Protein AF-A0A951MXH6-F1 (afdb_monomer)

Solvent-accessible surface area (backbone atoms only — not comparable to full-atom values): 6630 Å² total; per-residue (Å²): 126,77,66,62,57,60,51,52,54,52,48,51,54,50,49,58,56,55,66,72,71,75,78,80,86,88,72,62,68,63,58,54,52,53,51,49,53,52,48,51,57,48,51,50,53,60,48,46,68,78,47,42,86,83,43,53,86,55,42,62,62,50,51,53,51,52,51,52,51,49,51,53,51,43,49,47,60,74,65,36,42,76,81,44,66,70,62,62,45,50,55,51,52,51,51,54,53,47,52,55,49,51,51,52,51,52,54,48,49,51,64,73,77,97

Radius of gyration: 27.05 Å; Cα contacts (8 Å, |Δi|>4): 23; chains: 1; bounding box: 60×29×90 Å

Foldseek 3Di:
DVPVVVVVVVVVVVVVVVVVPPPDPPDCPVLVVLVVVLVVLVVVLVVCVVVVVVCDPVNVVVVVVSVVVSVVSCVCRVVCCVPDDVVVVVVVVVVVVVVVVVVVVVVVCVVVVD

Structure (mmCIF, N/CA/C/O backbone):
data_AF-A0A951MXH6-F1
#
_entry.id   AF-A0A951MXH6-F1
#
loop_
_atom_site.group_PDB
_atom_site.id
_atom_site.type_symbol
_atom_site.label_atom_id
_atom_site.label_alt_id
_atom_site.label_comp_id
_atom_site.label_asym_id
_atom_site.label_entity_id
_atom_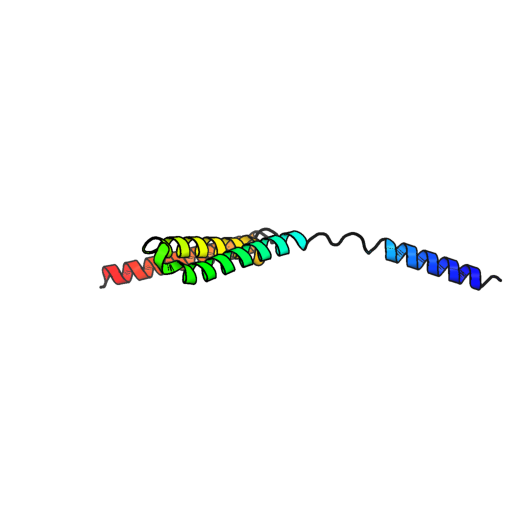site.label_seq_id
_atom_site.pdbx_PDB_ins_code
_atom_site.Cartn_x
_atom_site.Cartn_y
_atom_site.Cartn_z
_atom_site.occupancy
_atom_site.B_iso_or_equiv
_atom_site.auth_seq_id
_atom_site.auth_comp_id
_atom_site.auth_asym_id
_atom_site.auth_atom_id
_atom_site.pdbx_PDB_model_num
ATOM 1 N N . MET A 1 1 ? 35.295 16.564 -57.810 1.00 57.16 1 MET A N 1
ATOM 2 C CA . MET A 1 1 ? 34.236 15.556 -58.031 1.00 57.16 1 MET A CA 1
ATOM 3 C C . MET A 1 1 ? 34.403 14.269 -57.203 1.00 57.16 1 MET A C 1
ATOM 5 O O . MET A 1 1 ? 33.408 13.594 -57.004 1.00 57.16 1 MET A O 1
ATOM 9 N N . SER A 1 2 ? 35.585 13.936 -56.650 1.00 58.69 2 SER A N 1
ATOM 10 C CA . SER A 1 2 ? 35.762 12.734 -55.795 1.00 58.69 2 SER A CA 1
ATOM 11 C C . SER A 1 2 ? 35.597 12.953 -54.279 1.00 58.69 2 SER A C 1
ATOM 13 O O . SER A 1 2 ? 35.529 11.981 -53.543 1.00 58.69 2 SER A O 1
ATOM 15 N N . ALA A 1 3 ? 35.539 14.200 -53.792 1.00 56.41 3 ALA A N 1
ATOM 16 C CA . ALA A 1 3 ? 35.411 14.501 -52.357 1.00 56.41 3 ALA A CA 1
ATOM 17 C C . ALA A 1 3 ? 33.947 14.614 -51.880 1.00 56.41 3 ALA A C 1
ATOM 19 O O . ALA A 1 3 ? 33.643 14.233 -50.754 1.00 56.41 3 ALA A O 1
ATOM 20 N N . GLU A 1 4 ? 33.036 15.084 -52.741 1.00 56.66 4 GLU A N 1
ATOM 21 C CA . GLU A 1 4 ? 31.599 15.201 -52.433 1.00 56.66 4 GLU A CA 1
ATOM 22 C C . GLU A 1 4 ? 30.897 13.833 -52.382 1.00 56.66 4 GLU A C 1
ATOM 24 O O . GLU A 1 4 ? 30.067 13.610 -51.507 1.00 56.66 4 GLU A O 1
ATOM 29 N N . SER A 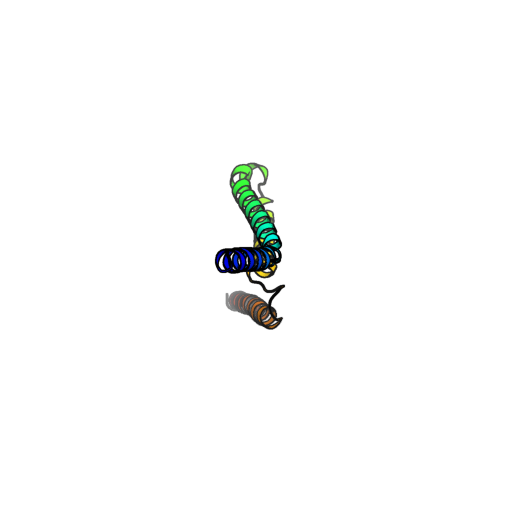1 5 ? 31.297 12.881 -53.236 1.00 55.88 5 SER A N 1
ATOM 30 C CA . SER A 1 5 ? 30.749 11.510 -53.256 1.00 55.88 5 SER A CA 1
ATOM 31 C C . SER A 1 5 ? 31.029 10.745 -51.948 1.00 55.88 5 SER A C 1
ATOM 33 O O . SER A 1 5 ? 30.153 10.086 -51.398 1.00 55.88 5 SER A O 1
ATOM 35 N N . THR A 1 6 ? 32.220 10.927 -51.366 1.00 61.38 6 THR A N 1
ATOM 36 C CA . THR A 1 6 ? 32.612 10.319 -50.079 1.00 61.38 6 THR A CA 1
ATOM 37 C C . THR A 1 6 ? 31.954 10.993 -48.869 1.00 61.38 6 THR A C 1
ATOM 39 O O . THR A 1 6 ? 31.901 10.406 -47.790 1.00 61.38 6 THR A O 1
ATOM 42 N N . ALA A 1 7 ? 31.489 12.239 -49.008 1.00 58.69 7 ALA A N 1
ATOM 43 C CA . ALA A 1 7 ? 30.764 12.950 -47.955 1.00 58.69 7 ALA A CA 1
ATOM 44 C C . ALA A 1 7 ? 29.274 12.569 -47.936 1.00 58.69 7 ALA A C 1
ATOM 46 O O . ALA A 1 7 ? 28.727 12.379 -46.852 1.00 58.69 7 ALA A O 1
ATOM 47 N N . ALA A 1 8 ? 28.664 12.393 -49.114 1.00 59.66 8 ALA A N 1
ATOM 48 C CA . ALA A 1 8 ? 27.293 11.904 -49.262 1.00 59.66 8 ALA A CA 1
ATOM 49 C C . ALA A 1 8 ? 27.155 10.446 -48.788 1.00 59.66 8 ALA A C 1
ATOM 51 O O . ALA A 1 8 ? 26.308 10.168 -47.948 1.00 59.66 8 ALA A O 1
ATOM 52 N N . ALA A 1 9 ? 28.076 9.556 -49.184 1.00 60.28 9 ALA A N 1
ATOM 53 C CA . ALA A 1 9 ? 28.082 8.164 -48.719 1.00 60.28 9 ALA A CA 1
ATOM 54 C C . ALA A 1 9 ? 28.231 8.041 -47.187 1.00 60.28 9 ALA A C 1
ATOM 56 O O . ALA A 1 9 ? 27.582 7.207 -46.568 1.00 60.28 9 ALA A O 1
ATOM 57 N N . ARG A 1 10 ? 29.022 8.919 -46.548 1.00 59.28 10 ARG A N 1
ATOM 58 C CA . ARG A 1 10 ? 29.141 8.973 -45.077 1.00 59.28 10 ARG A CA 1
ATOM 59 C C . ARG A 1 10 ? 27.911 9.550 -44.375 1.00 59.28 10 ARG A C 1
ATOM 61 O O . ARG A 1 10 ? 27.698 9.236 -43.209 1.00 59.28 10 ARG A O 1
ATOM 68 N N . HIS A 1 11 ? 27.146 10.421 -45.033 1.00 56.69 11 HIS A N 1
ATOM 69 C CA . HIS A 1 11 ? 25.868 10.906 -44.502 1.00 56.69 11 HIS A CA 1
ATOM 70 C C . HIS A 1 11 ? 24.791 9.826 -44.601 1.00 56.69 11 HIS A C 1
ATOM 72 O O . HIS A 1 11 ? 24.065 9.636 -43.631 1.00 56.69 11 HIS A O 1
ATOM 78 N N . ASP A 1 12 ? 24.755 9.068 -45.697 1.00 59.72 12 ASP A N 1
ATOM 79 C CA . ASP A 1 12 ? 2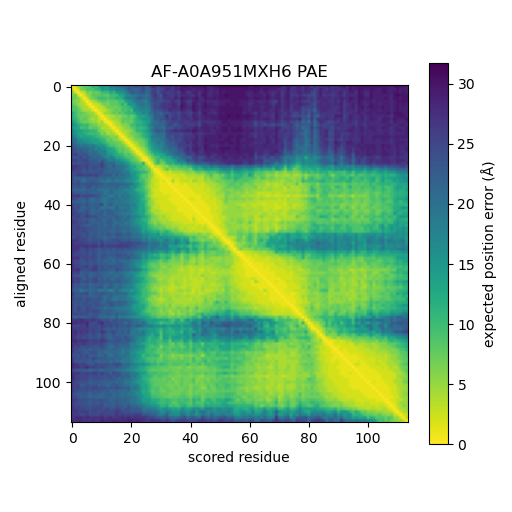3.835 7.939 -45.864 1.00 59.72 12 ASP A CA 1
ATOM 80 C C . ASP A 1 12 ? 24.155 6.794 -44.883 1.00 59.72 12 ASP A C 1
ATOM 82 O O . ASP A 1 12 ? 23.248 6.220 -44.288 1.00 59.72 12 ASP A O 1
ATOM 86 N N . GLU A 1 13 ? 25.438 6.510 -44.622 1.00 56.81 13 GLU A N 1
ATOM 87 C CA . GLU A 1 13 ? 25.865 5.541 -43.596 1.00 56.81 13 GLU A CA 1
ATOM 88 C C . GLU A 1 13 ? 25.532 6.007 -42.164 1.00 56.81 13 GLU A C 1
ATOM 90 O O . GLU A 1 13 ? 25.131 5.192 -41.331 1.00 56.81 13 GLU A O 1
ATOM 95 N N . TYR A 1 14 ? 25.626 7.315 -41.880 1.00 56.38 14 TYR A N 1
ATOM 96 C CA . TYR A 1 14 ? 25.226 7.895 -40.590 1.00 56.38 14 TYR A CA 1
ATOM 97 C C . TYR A 1 14 ? 23.700 7.910 -40.407 1.00 56.38 14 TYR A C 1
ATOM 99 O O . TYR A 1 14 ? 23.210 7.647 -3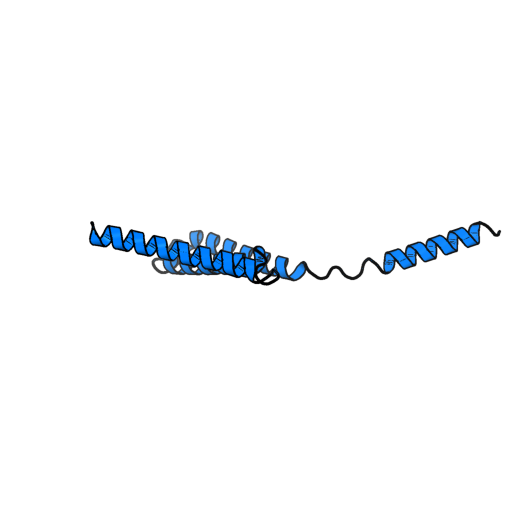9.306 1.00 56.38 14 TYR A O 1
ATOM 107 N N . GLN A 1 15 ? 22.930 8.174 -41.470 1.00 55.53 15 GLN A N 1
ATOM 108 C CA . GLN A 1 15 ? 21.465 8.098 -41.437 1.00 55.53 15 GLN A CA 1
ATOM 109 C C . GLN A 1 15 ? 20.976 6.648 -41.310 1.00 55.53 15 GLN A C 1
ATOM 111 O O . GLN A 1 15 ? 20.104 6.378 -40.488 1.00 55.53 15 GLN A O 1
ATOM 116 N N . ALA A 1 16 ? 21.611 5.691 -41.990 1.00 54.41 16 ALA A N 1
ATOM 117 C CA . ALA A 1 16 ? 21.297 4.270 -41.837 1.00 54.41 16 ALA A CA 1
ATOM 118 C C . ALA A 1 16 ? 21.643 3.721 -40.436 1.00 54.41 16 ALA A C 1
ATOM 120 O O . ALA A 1 16 ? 20.925 2.866 -39.920 1.00 54.41 16 ALA A O 1
ATOM 121 N N . GLN A 1 17 ? 22.704 4.225 -39.789 1.00 54.81 17 GLN A N 1
ATOM 122 C CA . GLN A 1 17 ? 23.029 3.881 -38.396 1.00 54.81 17 GLN A CA 1
ATOM 123 C C . GLN A 1 17 ? 22.094 4.546 -37.375 1.00 54.81 17 GLN A C 1
ATOM 125 O O . GLN A 1 17 ? 21.785 3.937 -36.356 1.00 54.81 17 GLN A O 1
ATOM 130 N N . THR A 1 18 ? 21.593 5.757 -37.640 1.00 53.44 18 THR A N 1
ATOM 131 C CA . THR A 1 18 ? 20.662 6.447 -36.724 1.00 53.44 18 THR A CA 1
ATOM 132 C C . THR A 1 18 ? 19.211 5.974 -36.856 1.00 53.44 18 THR A C 1
ATOM 134 O O . THR A 1 18 ? 18.476 6.012 -35.870 1.00 53.44 18 THR A O 1
ATOM 137 N N . GLU A 1 19 ? 18.795 5.449 -38.011 1.00 51.41 19 GLU A N 1
ATOM 138 C CA . GLU A 1 19 ? 17.460 4.854 -38.186 1.00 51.41 19 GLU A CA 1
ATOM 139 C C . GLU A 1 19 ? 17.328 3.449 -37.571 1.00 51.41 19 GLU A C 1
ATOM 141 O O . GLU A 1 19 ? 16.224 3.039 -37.211 1.00 51.41 19 GLU A O 1
ATOM 146 N N . HIS A 1 20 ? 18.438 2.729 -37.370 1.00 50.16 20 HIS A N 1
ATOM 147 C CA . HIS A 1 20 ? 18.431 1.379 -36.790 1.00 50.16 20 HIS A CA 1
ATOM 148 C C . HIS A 1 20 ? 18.526 1.336 -35.252 1.00 50.16 20 HIS A C 1
ATOM 150 O O . HIS A 1 20 ? 18.413 0.256 -34.670 1.00 50.16 20 HIS A O 1
ATOM 156 N N . GLU A 1 21 ? 18.694 2.485 -34.589 1.00 50.25 21 GLU A N 1
ATOM 157 C CA . GLU A 1 21 ? 18.862 2.588 -33.126 1.00 50.25 21 GLU A CA 1
ATOM 158 C C . GLU A 1 21 ? 17.673 3.277 -32.421 1.00 50.25 21 GLU A C 1
ATOM 160 O O . GLU A 1 21 ? 17.643 3.401 -31.200 1.00 50.25 21 GLU A O 1
ATOM 165 N N . ALA A 1 22 ? 16.643 3.686 -33.173 1.00 50.12 22 ALA A N 1
ATOM 166 C CA . ALA A 1 22 ? 15.464 4.389 -32.650 1.00 50.12 22 ALA A CA 1
ATOM 167 C C . ALA A 1 22 ? 14.239 3.482 -32.395 1.00 50.12 22 ALA A C 1
ATOM 169 O O . ALA A 1 22 ? 13.153 3.978 -32.087 1.00 50.12 22 ALA A O 1
ATOM 170 N N . ALA A 1 23 ? 14.385 2.163 -32.547 1.00 51.47 23 ALA A N 1
ATOM 171 C CA . ALA A 1 23 ? 13.256 1.243 -32.678 1.00 51.47 23 ALA A CA 1
ATOM 172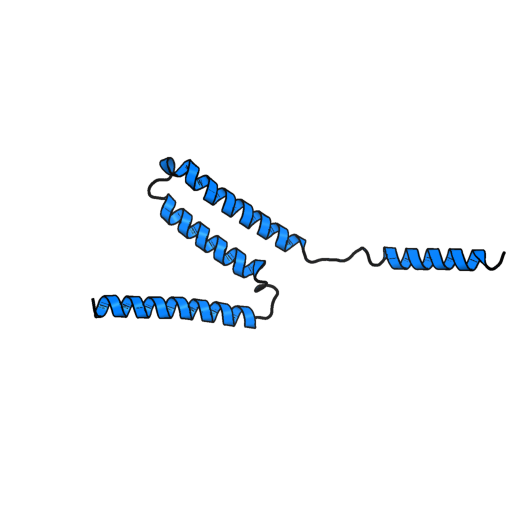 C C . ALA A 1 23 ? 13.264 0.052 -31.706 1.00 51.47 23 ALA A C 1
ATOM 174 O O . ALA A 1 23 ? 12.728 -0.986 -32.068 1.00 51.47 23 ALA A O 1
ATOM 175 N N . ASP A 1 24 ? 13.819 0.159 -30.491 1.00 48.19 24 ASP A N 1
ATOM 176 C CA . ASP A 1 24 ? 13.548 -0.851 -29.450 1.00 48.19 24 ASP A CA 1
ATOM 177 C C . ASP A 1 24 ? 13.910 -0.386 -28.024 1.00 48.19 24 ASP A C 1
ATOM 179 O O . ASP A 1 24 ? 14.860 -0.861 -27.405 1.00 48.19 24 ASP A O 1
ATOM 183 N N . HIS A 1 25 ? 13.109 0.511 -27.438 1.00 50.12 25 HIS A N 1
ATOM 184 C CA . HIS A 1 25 ? 13.064 0.677 -25.975 1.00 50.12 25 HIS A CA 1
ATOM 185 C C . HIS A 1 25 ? 11.778 0.051 -25.399 1.00 50.12 25 HIS A C 1
ATOM 187 O O . HIS A 1 25 ? 10.803 0.761 -25.122 1.00 50.12 25 HIS A O 1
ATOM 193 N N . PRO A 1 26 ? 11.721 -1.285 -25.235 1.00 56.12 26 PRO A N 1
ATOM 194 C CA . PRO A 1 26 ? 10.597 -1.970 -24.624 1.00 56.12 26 PRO A CA 1
ATOM 195 C C . PRO A 1 26 ? 10.798 -2.085 -23.103 1.00 56.12 26 PRO A C 1
ATOM 197 O O . PRO A 1 26 ? 11.449 -3.013 -22.640 1.00 56.12 26 PRO A O 1
ATOM 200 N N . SER A 1 27 ? 10.192 -1.202 -22.297 1.00 55.06 27 SER A N 1
ATOM 201 C CA . SER A 1 27 ? 9.932 -1.525 -20.871 1.00 55.06 27 SER A CA 1
ATOM 202 C C . SER A 1 27 ? 8.916 -0.649 -20.127 1.00 55.06 27 SER A C 1
ATOM 204 O O . SER A 1 27 ? 8.336 -1.115 -19.149 1.00 55.06 27 SER A O 1
ATOM 206 N N . ASP A 1 28 ? 8.625 0.580 -20.563 1.00 59.59 28 ASP A N 1
ATOM 207 C CA . ASP A 1 28 ? 8.035 1.560 -19.622 1.00 59.59 28 ASP A CA 1
ATOM 208 C C . ASP A 1 28 ? 6.500 1.601 -19.597 1.00 59.59 28 ASP A C 1
ATOM 210 O O . ASP A 1 28 ? 5.878 2.065 -18.639 1.00 59.59 28 ASP A O 1
ATOM 214 N N . ARG A 1 29 ? 5.849 1.080 -20.640 1.00 63.22 29 ARG A N 1
ATOM 215 C CA . ARG A 1 29 ? 4.391 1.204 -20.822 1.00 63.22 29 ARG A CA 1
ATOM 216 C C . ARG A 1 29 ? 3.577 0.462 -19.764 1.00 63.22 29 ARG A C 1
ATOM 218 O O . ARG A 1 29 ? 2.509 0.933 -19.381 1.00 63.22 29 ARG A O 1
ATOM 225 N N . SER A 1 30 ? 4.086 -0.667 -19.275 1.00 68.50 30 SER A N 1
ATOM 226 C CA . SER A 1 30 ? 3.414 -1.446 -18.234 1.00 68.50 30 SER A CA 1
ATOM 227 C C . SER A 1 30 ? 3.323 -0.641 -16.943 1.00 68.50 30 SER A C 1
ATOM 229 O O . SER A 1 30 ? 2.219 -0.461 -16.440 1.00 68.50 30 SER A O 1
ATOM 231 N N . TYR A 1 31 ? 4.443 -0.073 -16.476 1.00 69.25 31 TYR A N 1
ATOM 232 C CA . TYR A 1 31 ? 4.537 0.732 -15.249 1.00 69.25 31 TYR A CA 1
ATOM 233 C C . TYR A 1 31 ? 3.614 1.947 -15.259 1.00 69.25 31 TYR A C 1
ATOM 235 O O . TYR A 1 31 ? 2.918 2.199 -14.275 1.00 69.25 31 TYR A O 1
ATOM 243 N N . VAL A 1 32 ? 3.546 2.653 -16.390 1.00 76.94 32 VAL A N 1
ATOM 244 C CA . VAL A 1 32 ? 2.629 3.788 -16.571 1.00 76.94 32 VAL A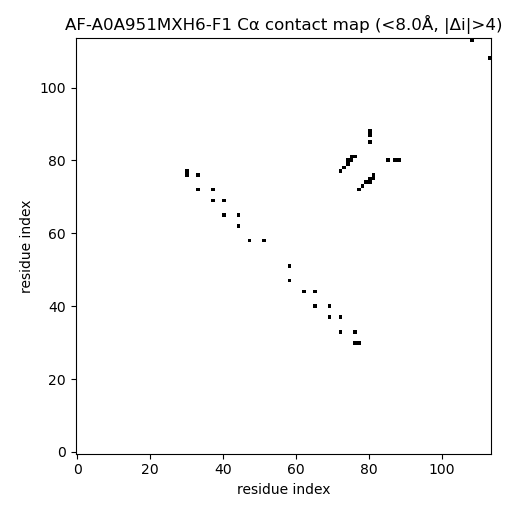 CA 1
ATOM 245 C C . VAL A 1 32 ? 1.166 3.346 -16.437 1.00 76.94 32 VAL A C 1
ATOM 247 O O . VAL A 1 32 ? 0.365 4.051 -15.824 1.00 76.94 32 VAL A O 1
ATOM 250 N N . GLY A 1 33 ? 0.820 2.151 -16.927 1.00 80.06 33 GLY A N 1
ATOM 251 C CA . GLY A 1 33 ? -0.508 1.561 -16.745 1.00 80.06 33 GLY A CA 1
ATOM 252 C C . GLY A 1 33 ? -0.869 1.332 -15.273 1.00 80.06 33 GLY A C 1
ATOM 253 O O . GLY A 1 33 ? -1.956 1.718 -14.844 1.00 80.06 33 GLY A O 1
ATOM 254 N N . ILE A 1 34 ? 0.042 0.773 -14.467 1.00 82.94 34 ILE A N 1
ATOM 255 C CA . ILE A 1 34 ? -0.217 0.575 -13.025 1.00 82.94 34 ILE A CA 1
ATOM 256 C C . ILE A 1 34 ? -0.241 1.907 -12.279 1.00 82.94 34 ILE A C 1
ATOM 258 O O . ILE A 1 34 ? -1.073 2.081 -11.392 1.00 82.94 34 ILE A O 1
ATOM 262 N N . ALA A 1 35 ? 0.614 2.863 -12.650 1.00 80.94 35 ALA A N 1
ATOM 263 C CA . ALA A 1 35 ? 0.595 4.214 -12.093 1.00 80.94 35 ALA A CA 1
ATOM 264 C C . ALA A 1 35 ? -0.763 4.893 -12.301 1.00 80.94 35 ALA A C 1
ATOM 266 O O . ALA A 1 35 ? -1.310 5.475 -11.365 1.00 80.94 35 ALA A O 1
ATOM 267 N N . LEU A 1 36 ? -1.344 4.752 -13.496 1.00 86.88 36 LEU A N 1
ATOM 268 C CA . LEU A 1 36 ? -2.689 5.241 -13.793 1.00 86.88 36 LEU A CA 1
ATOM 269 C C . LEU A 1 36 ? -3.757 4.538 -12.954 1.00 86.88 36 LEU A C 1
ATOM 271 O O . LEU A 1 36 ? -4.597 5.217 -12.368 1.00 86.88 36 LEU A O 1
ATOM 275 N N . VAL A 1 37 ? -3.710 3.207 -12.834 1.00 87.81 37 VAL A N 1
ATOM 276 C CA . VAL A 1 37 ? -4.643 2.457 -11.972 1.00 87.81 37 VAL A CA 1
ATOM 277 C C . VAL A 1 37 ? -4.540 2.924 -10.521 1.00 87.81 37 VAL A C 1
ATOM 279 O O . VAL A 1 37 ? -5.561 3.169 -9.885 1.00 87.81 37 VAL A O 1
ATOM 282 N N . LEU A 1 38 ? -3.323 3.102 -10.004 1.00 87.69 38 LEU A N 1
ATOM 283 C CA . LEU A 1 38 ? -3.087 3.581 -8.644 1.00 87.69 38 LEU A CA 1
ATOM 284 C C . LEU A 1 38 ? -3.614 5.012 -8.453 1.00 87.69 38 LEU A C 1
ATOM 286 O O . LEU A 1 38 ? -4.233 5.315 -7.432 1.00 87.69 38 LEU A O 1
ATOM 290 N N . GLY A 1 39 ? -3.407 5.874 -9.451 1.00 87.81 39 GLY A N 1
ATOM 291 C CA . GLY A 1 39 ? -3.935 7.235 -9.488 1.00 87.81 39 GLY A CA 1
ATOM 292 C C . GLY A 1 39 ? -5.461 7.261 -9.447 1.00 87.81 39 GLY A C 1
ATOM 293 O O . GLY A 1 39 ? -6.034 7.957 -8.612 1.00 87.81 39 GLY A O 1
ATOM 294 N N . VAL A 1 40 ? -6.125 6.435 -10.260 1.00 91.88 40 VAL A N 1
ATOM 295 C CA . VAL A 1 40 ? -7.591 6.284 -10.249 1.00 91.88 40 VAL A CA 1
ATOM 296 C C . VAL A 1 40 ? -8.079 5.744 -8.906 1.00 91.88 40 VAL A C 1
ATOM 298 O O . VAL A 1 40 ? -9.033 6.271 -8.345 1.00 91.88 40 VAL A O 1
ATOM 301 N N . LEU A 1 41 ? -7.407 4.739 -8.346 1.00 90.25 41 LEU A N 1
ATOM 302 C CA . LEU A 1 41 ? -7.748 4.154 -7.047 1.00 90.25 41 LEU A CA 1
ATOM 303 C C . LEU A 1 41 ? -7.585 5.166 -5.892 1.00 90.25 41 LEU A C 1
ATOM 305 O O . LEU A 1 41 ? -8.289 5.107 -4.882 1.00 90.25 41 LEU A O 1
ATOM 309 N N . THR A 1 42 ? -6.648 6.104 -6.029 1.00 89.50 42 THR A N 1
ATOM 310 C CA . THR A 1 42 ? -6.423 7.199 -5.073 1.00 89.50 42 THR A CA 1
ATOM 311 C C . THR A 1 42 ? -7.460 8.300 -5.249 1.00 89.50 42 THR A C 1
ATOM 313 O O . THR A 1 42 ? -8.048 8.740 -4.268 1.00 89.50 42 THR A O 1
ATOM 316 N N . ALA A 1 43 ? -7.777 8.677 -6.487 1.00 89.19 43 ALA A N 1
ATOM 317 C CA . ALA A 1 43 ? -8.867 9.601 -6.779 1.00 89.19 43 ALA A CA 1
ATOM 318 C C . ALA A 1 43 ? -10.220 9.057 -6.290 1.00 89.19 43 ALA A C 1
ATOM 320 O O . ALA A 1 43 ? -11.008 9.809 -5.727 1.00 89.19 43 ALA A O 1
ATOM 321 N N . ALA A 1 44 ? -10.462 7.751 -6.435 1.00 87.38 44 ALA A N 1
ATOM 322 C CA . ALA A 1 44 ? -11.654 7.085 -5.920 1.00 87.38 44 ALA A CA 1
ATOM 323 C C . ALA A 1 44 ? -11.733 7.145 -4.386 1.00 87.38 44 ALA A C 1
ATOM 325 O O . ALA A 1 44 ? -12.795 7.431 -3.851 1.00 87.38 44 ALA A O 1
ATOM 326 N N . GLU A 1 45 ? -10.622 6.944 -3.673 1.00 85.88 45 GLU A N 1
ATOM 327 C CA . GLU A 1 45 ? -10.57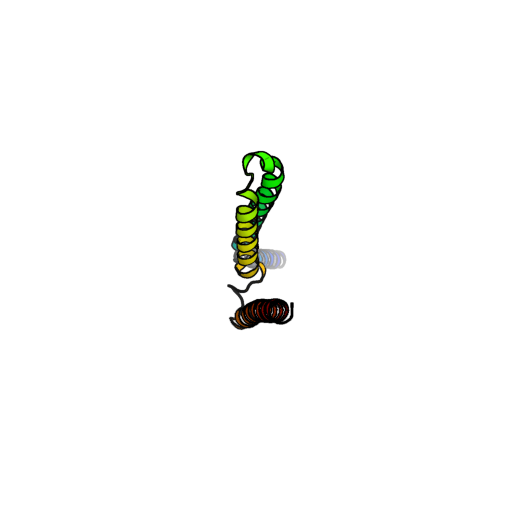3 7.150 -2.216 1.00 85.88 45 GLU A CA 1
ATOM 328 C C . GLU A 1 45 ? -10.881 8.601 -1.842 1.00 85.88 45 GLU A C 1
ATOM 330 O O . GLU A 1 45 ? -11.707 8.847 -0.968 1.00 85.88 45 GLU A O 1
ATOM 335 N N . VAL A 1 46 ? -10.270 9.569 -2.528 1.00 85.94 46 VAL A N 1
ATOM 336 C CA . VAL A 1 46 ? -10.555 10.982 -2.260 1.00 85.94 46 VAL A CA 1
ATOM 337 C C . VAL A 1 46 ? -12.034 11.286 -2.517 1.00 85.94 46 VAL A C 1
ATOM 339 O O . VAL A 1 46 ? -12.668 11.974 -1.723 1.00 85.94 46 VAL A O 1
ATOM 342 N N . ALA A 1 47 ? -12.612 10.706 -3.572 1.00 85.44 47 ALA A N 1
ATOM 343 C CA . ALA A 1 47 ? -14.032 10.815 -3.875 1.00 85.44 47 ALA A CA 1
ATOM 344 C C . ALA A 1 47 ? -14.912 10.219 -2.766 1.00 85.44 47 ALA A C 1
ATOM 346 O O . ALA A 1 47 ? -15.949 10.800 -2.458 1.00 85.44 47 ALA A O 1
ATOM 347 N N . THR A 1 48 ? -14.507 9.120 -2.117 1.00 82.50 48 THR A N 1
ATOM 348 C CA . THR A 1 48 ? -15.297 8.550 -1.010 1.00 82.50 48 THR A CA 1
ATOM 349 C C . THR A 1 48 ? -15.449 9.483 0.192 1.00 82.50 48 THR A C 1
ATOM 351 O O . THR A 1 48 ? -16.469 9.381 0.863 1.00 82.50 48 THR A O 1
ATOM 354 N N . PHE A 1 49 ? -14.534 10.438 0.418 1.00 78.31 49 PHE A N 1
ATOM 355 C CA . PHE A 1 49 ? -14.732 11.480 1.441 1.00 78.31 49 PHE A CA 1
ATOM 356 C C . PHE A 1 49 ? -15.892 12.423 1.102 1.00 78.31 49 PHE A C 1
ATOM 358 O O . PHE A 1 49 ? -16.555 12.926 1.996 1.00 78.31 49 PHE A O 1
ATOM 365 N N . TYR A 1 50 ? -16.176 12.648 -0.183 1.00 78.38 50 TYR A N 1
ATOM 366 C CA . TYR A 1 50 ? -17.303 13.487 -0.602 1.00 78.38 50 TYR A CA 1
ATOM 367 C C . TYR A 1 50 ? -18.651 12.755 -0.541 1.00 78.38 50 TYR A C 1
ATOM 369 O O . TYR A 1 50 ? -19.688 13.404 -0.454 1.00 78.38 50 TYR A O 1
ATOM 377 N N . PHE A 1 51 ? -18.645 11.419 -0.583 1.00 75.69 51 PHE A N 1
ATOM 378 C CA . PHE A 1 51 ? -19.847 10.573 -0.530 1.00 75.69 51 PHE A CA 1
ATOM 379 C C . PHE A 1 51 ? -19.992 9.839 0.812 1.00 75.69 51 PHE A C 1
ATOM 381 O O . PHE A 1 51 ? -20.662 8.807 0.896 1.00 75.69 51 PHE A O 1
ATOM 388 N N . GLU A 1 52 ? -19.346 10.345 1.865 1.00 70.31 52 GLU A N 1
ATOM 389 C CA . GLU A 1 52 ? -19.270 9.671 3.161 1.00 70.31 52 GLU A CA 1
ATOM 390 C C . GLU A 1 52 ? -20.639 9.456 3.821 1.00 70.31 52 GLU A C 1
ATOM 392 O O . GLU A 1 52 ? -20.877 8.408 4.429 1.00 70.31 52 GLU A O 1
ATOM 397 N N . GLU A 1 53 ? -21.566 10.395 3.618 1.00 65.50 53 GLU A N 1
ATOM 398 C CA . GLU A 1 53 ? -22.921 10.344 4.176 1.00 65.50 53 GLU A CA 1
ATOM 399 C C . GLU A 1 53 ? -23.770 9.192 3.605 1.00 65.50 53 GLU A C 1
ATOM 401 O O . GLU A 1 53 ? -24.617 8.649 4.311 1.00 65.50 53 GLU A O 1
ATOM 406 N N . GLU A 1 54 ? -23.510 8.759 2.367 1.00 69.06 54 GLU A N 1
ATOM 407 C CA . GLU A 1 54 ? -24.260 7.683 1.695 1.00 69.06 54 GLU A CA 1
ATOM 408 C C . GLU A 1 54 ? -23.691 6.285 2.022 1.00 69.06 54 GLU A C 1
ATOM 410 O O . GLU A 1 54 ? -24.398 5.276 1.989 1.00 69.06 54 GLU A O 1
ATOM 415 N N . LEU A 1 55 ? -22.392 6.209 2.342 1.00 68.06 55 LEU A N 1
ATOM 416 C CA . LEU A 1 55 ? -21.660 4.953 2.566 1.00 68.06 55 LEU A CA 1
ATOM 417 C C . LEU A 1 55 ? -21.612 4.530 4.044 1.00 68.06 55 LEU A C 1
ATOM 419 O O . LEU A 1 55 ? -21.434 3.340 4.337 1.00 68.06 55 LEU A O 1
ATOM 423 N N . GLY A 1 56 ? -21.793 5.473 4.975 1.00 74.50 56 GLY A N 1
ATOM 424 C CA . GLY A 1 56 ? -21.990 5.217 6.403 1.00 74.50 56 GLY A CA 1
ATOM 425 C C . GLY A 1 56 ? -21.003 4.203 7.002 1.00 74.50 56 GLY A C 1
ATOM 426 O O . GLY A 1 56 ? -19.786 4.350 6.917 1.00 74.50 56 GLY A O 1
ATOM 427 N N . ALA A 1 57 ? -21.526 3.129 7.604 1.00 78.94 57 ALA A N 1
ATOM 428 C CA . ALA A 1 57 ? -20.726 2.104 8.286 1.00 78.94 57 ALA A CA 1
ATOM 429 C C . ALA A 1 57 ? -19.841 1.251 7.353 1.00 78.94 57 ALA A C 1
ATOM 431 O O . ALA A 1 57 ? -18.910 0.595 7.825 1.00 78.94 57 ALA A O 1
ATOM 432 N N . LEU A 1 58 ? -20.115 1.240 6.043 1.00 80.06 58 LEU A N 1
ATOM 433 C CA . LEU A 1 58 ? -19.360 0.445 5.071 1.00 80.06 58 LEU A CA 1
ATOM 434 C C . LEU A 1 58 ? -18.112 1.176 4.550 1.00 80.06 58 LEU A C 1
ATOM 436 O O . LEU A 1 58 ? -17.233 0.553 3.953 1.00 80.06 58 LEU A O 1
ATOM 440 N N . LEU A 1 59 ? -18.007 2.480 4.811 1.00 82.88 59 LEU A N 1
ATOM 441 C CA . LEU A 1 59 ? -16.888 3.313 4.386 1.00 82.88 59 LEU A CA 1
ATOM 442 C C . LEU A 1 59 ? -15.567 2.839 4.997 1.00 82.88 59 LEU A C 1
ATOM 444 O O . LEU A 1 59 ? -14.598 2.613 4.277 1.00 82.88 59 LEU A O 1
ATOM 448 N N . ILE A 1 60 ? -15.533 2.619 6.314 1.00 84.44 60 ILE A N 1
ATOM 449 C CA . ILE A 1 60 ? -14.318 2.195 7.025 1.00 84.44 60 ILE A CA 1
ATOM 450 C C . ILE A 1 60 ? -13.755 0.869 6.481 1.00 84.44 60 ILE A C 1
ATOM 452 O O . ILE A 1 60 ? -12.573 0.837 6.127 1.00 84.44 60 ILE A O 1
ATOM 456 N N . PRO A 1 61 ? -14.535 -0.226 6.357 1.00 85.00 61 PRO A N 1
ATOM 457 C CA . PRO A 1 61 ? -14.003 -1.461 5.791 1.00 85.00 61 PRO A CA 1
ATOM 458 C C . PRO A 1 61 ? -13.617 -1.311 4.312 1.00 85.00 61 PRO A C 1
ATOM 460 O O . PRO A 1 61 ? -12.596 -1.867 3.905 1.00 85.00 61 PRO A O 1
ATOM 463 N N . ALA A 1 62 ? -14.360 -0.534 3.517 1.00 85.06 62 ALA A N 1
ATOM 464 C CA . ALA A 1 62 ? -14.013 -0.283 2.117 1.00 85.06 62 ALA A CA 1
ATOM 465 C C . ALA A 1 62 ? -12.676 0.470 1.971 1.00 85.06 62 ALA A C 1
ATOM 467 O O . ALA A 1 62 ? -11.848 0.095 1.136 1.00 85.06 62 ALA A O 1
ATOM 468 N N . LEU A 1 63 ? -12.424 1.473 2.818 1.00 87.25 63 LEU A N 1
ATOM 469 C CA . LEU A 1 63 ? -11.157 2.207 2.845 1.00 87.25 63 LEU A CA 1
ATOM 470 C C . LEU A 1 63 ? -9.980 1.318 3.255 1.00 87.25 63 LEU A C 1
ATOM 472 O O . LEU A 1 63 ? -8.923 1.378 2.626 1.00 87.25 63 LEU A O 1
ATOM 476 N N . ILE A 1 64 ? -10.163 0.440 4.247 1.00 88.75 64 ILE A N 1
ATOM 477 C CA . ILE A 1 64 ? -9.129 -0.528 4.647 1.00 88.75 64 ILE A CA 1
ATOM 478 C C . ILE A 1 64 ? -8.791 -1.468 3.484 1.00 88.75 64 ILE A C 1
ATOM 480 O O . ILE A 1 64 ? -7.614 -1.699 3.199 1.00 88.75 64 ILE A O 1
ATOM 484 N N . VAL A 1 65 ? -9.799 -1.981 2.774 1.00 88.31 65 VAL A N 1
ATOM 485 C CA . VAL A 1 65 ? -9.578 -2.843 1.603 1.00 88.31 65 VAL A CA 1
ATOM 486 C C . VAL A 1 65 ? -8.829 -2.087 0.502 1.00 88.31 65 VAL A C 1
ATOM 488 O O . VAL A 1 65 ? -7.838 -2.600 -0.017 1.00 88.31 65 VAL A O 1
ATOM 491 N N . MET A 1 66 ? -9.234 -0.854 0.184 1.00 86.00 66 MET A N 1
ATOM 492 C CA . MET A 1 66 ? -8.542 -0.009 -0.799 1.00 86.00 66 MET A CA 1
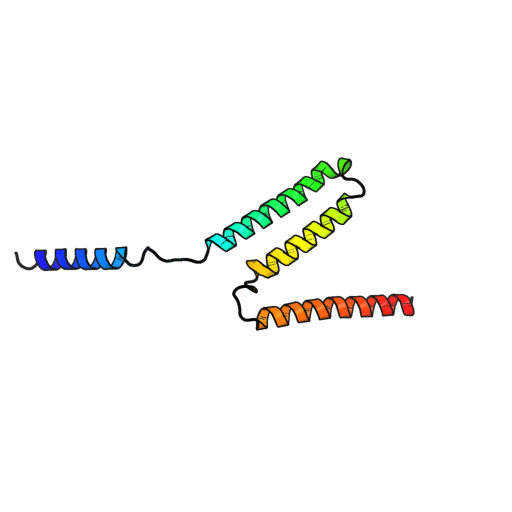ATOM 493 C C . MET A 1 66 ? -7.083 0.262 -0.412 1.00 86.00 66 MET A C 1
ATOM 495 O O . MET A 1 66 ? -6.203 0.209 -1.273 1.00 86.00 66 MET A O 1
ATOM 499 N N . MET A 1 67 ? -6.805 0.498 0.872 1.00 88.44 67 MET A N 1
ATOM 500 C CA . MET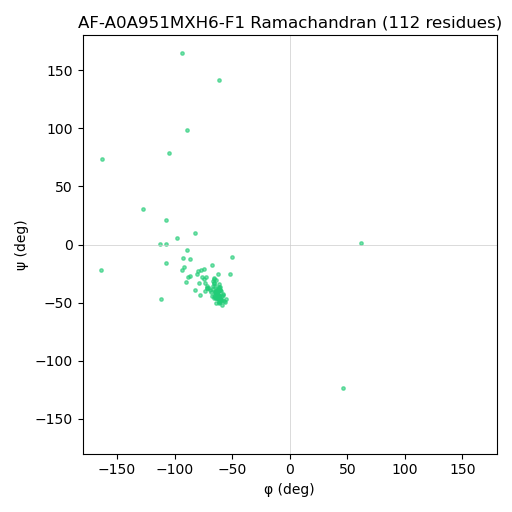 A 1 67 ? -5.448 0.678 1.396 1.00 88.44 67 MET A CA 1
ATOM 501 C C . MET A 1 67 ? -4.583 -0.569 1.215 1.00 88.44 67 MET A C 1
ATOM 503 O O . MET A 1 67 ? -3.452 -0.479 0.732 1.00 88.44 67 MET A O 1
ATOM 507 N N . ILE A 1 68 ? -5.127 -1.743 1.537 1.00 90.06 68 ILE A N 1
ATOM 508 C CA . ILE A 1 68 ? -4.433 -3.019 1.341 1.00 90.06 68 ILE A CA 1
ATOM 509 C C . ILE A 1 68 ? -4.123 -3.233 -0.148 1.00 90.06 68 ILE A C 1
ATOM 511 O O . ILE A 1 68 ? -2.992 -3.560 -0.508 1.00 90.06 68 ILE A O 1
ATOM 515 N N . VAL A 1 69 ? -5.095 -2.994 -1.031 1.00 89.19 69 VAL A N 1
ATOM 516 C CA . VAL A 1 69 ? -4.916 -3.141 -2.484 1.00 89.19 69 VAL A CA 1
ATOM 517 C C . VAL A 1 69 ? -3.833 -2.196 -3.015 1.00 89.19 69 VAL A C 1
ATOM 519 O O . VAL A 1 69 ? -2.963 -2.637 -3.770 1.00 89.19 69 VAL A O 1
ATOM 522 N N . LYS A 1 70 ? -3.825 -0.925 -2.585 1.00 86.88 70 LYS A N 1
ATOM 523 C CA . LYS A 1 70 ? -2.766 0.047 -2.925 1.00 86.88 70 LYS A CA 1
ATOM 524 C C . LYS A 1 70 ? -1.400 -0.463 -2.518 1.00 86.88 70 LYS A C 1
ATOM 526 O O . LYS A 1 70 ? -0.481 -0.470 -3.334 1.00 86.88 70 LYS A O 1
ATOM 531 N N . PHE A 1 71 ? -1.285 -0.918 -1.276 1.00 87.00 71 PHE A N 1
ATOM 532 C CA . PHE A 1 71 ? -0.036 -1.431 -0.740 1.00 87.00 71 PHE A CA 1
ATOM 533 C C . PHE A 1 71 ? 0.505 -2.585 -1.595 1.00 87.00 71 PHE A C 1
ATOM 535 O O . PHE A 1 71 ? 1.657 -2.535 -2.026 1.00 87.00 71 PHE A O 1
ATOM 542 N N . PHE A 1 72 ? -0.336 -3.568 -1.934 1.00 84.06 72 PHE A N 1
ATOM 543 C CA . PHE A 1 72 ? 0.066 -4.700 -2.776 1.00 84.06 72 PHE A CA 1
ATOM 544 C C . PHE A 1 72 ? 0.437 -4.297 -4.211 1.00 84.06 72 PHE A C 1
ATOM 546 O O . PHE A 1 72 ? 1.421 -4.805 -4.754 1.00 84.06 72 PHE A O 1
ATOM 553 N N . LEU A 1 73 ? -0.308 -3.371 -4.822 1.00 82.50 73 LEU A N 1
ATOM 554 C CA . LEU A 1 73 ? 0.006 -2.859 -6.160 1.00 82.50 73 LEU A CA 1
ATOM 555 C C . LEU A 1 73 ? 1.354 -2.131 -6.188 1.00 82.50 73 LEU A C 1
ATOM 557 O O . LEU A 1 73 ? 2.158 -2.372 -7.091 1.00 82.50 73 LEU A O 1
ATOM 561 N N . VAL A 1 74 ? 1.630 -1.289 -5.188 1.00 82.50 74 VAL A N 1
ATOM 562 C CA . VAL A 1 74 ? 2.894 -0.545 -5.089 1.00 82.50 74 VAL A CA 1
ATOM 563 C C . VAL A 1 74 ? 4.077 -1.494 -4.912 1.00 82.50 74 VAL A C 1
ATOM 565 O O . VAL A 1 74 ? 5.071 -1.360 -5.625 1.00 82.50 74 VAL A O 1
ATOM 568 N N . ILE A 1 75 ? 3.984 -2.487 -4.021 1.00 77.88 75 ILE A N 1
ATOM 569 C CA . ILE A 1 75 ? 5.107 -3.411 -3.797 1.00 77.88 75 ILE A CA 1
ATOM 570 C C . ILE A 1 75 ? 5.342 -4.314 -5.014 1.00 77.88 75 ILE A C 1
ATOM 572 O O . ILE A 1 75 ? 6.480 -4.539 -5.408 1.00 77.88 75 ILE A O 1
ATOM 576 N N . MET A 1 76 ? 4.284 -4.811 -5.657 1.00 74.06 76 MET A N 1
ATOM 577 C CA . MET A 1 76 ? 4.434 -5.768 -6.752 1.00 74.06 76 MET A CA 1
ATOM 578 C C . MET A 1 76 ? 4.984 -5.110 -8.021 1.00 74.06 76 MET A C 1
ATOM 580 O O . MET A 1 76 ? 5.788 -5.724 -8.724 1.00 74.06 76 MET A O 1
ATOM 584 N N . TRP A 1 77 ? 4.566 -3.874 -8.301 1.00 70.94 77 TRP A N 1
ATOM 585 C CA . TRP A 1 77 ? 4.872 -3.198 -9.560 1.00 70.94 77 TRP A CA 1
ATOM 586 C C . TRP A 1 77 ? 5.825 -2.010 -9.413 1.00 70.94 77 TRP A C 1
ATOM 588 O O . TRP A 1 77 ? 6.786 -1.933 -10.164 1.00 70.94 77 TRP A O 1
ATOM 598 N N . PHE A 1 78 ? 5.622 -1.103 -8.453 1.00 65.75 78 PHE A N 1
ATOM 599 C CA . PHE A 1 78 ? 6.470 0.095 -8.310 1.00 65.75 78 PHE A CA 1
ATOM 600 C C . PHE A 1 78 ? 7.815 -0.188 -7.629 1.00 65.75 78 PHE A C 1
ATOM 602 O O . PHE A 1 78 ? 8.827 0.406 -7.993 1.00 65.75 78 PHE A O 1
ATOM 609 N N . MET A 1 79 ? 7.856 -1.133 -6.687 1.00 67.50 79 MET A N 1
ATOM 610 C CA . MET A 1 79 ? 9.097 -1.577 -6.032 1.00 67.50 79 MET A CA 1
ATOM 611 C C . MET A 1 79 ? 9.883 -2.614 -6.854 1.00 67.50 79 MET A C 1
ATOM 613 O O . MET A 1 79 ? 10.830 -3.196 -6.345 1.00 67.50 79 MET A O 1
ATOM 617 N N . HIS A 1 80 ? 9.513 -2.855 -8.117 1.00 63.19 80 HIS A N 1
ATOM 618 C CA . HIS A 1 80 ? 10.203 -3.765 -9.044 1.00 63.19 80 HIS A CA 1
ATOM 619 C C . HIS A 1 80 ? 10.273 -5.247 -8.638 1.00 63.19 80 HIS A C 1
ATOM 621 O O . HIS A 1 80 ? 10.739 -6.053 -9.427 1.00 63.19 80 HIS A O 1
ATOM 627 N N . LEU A 1 81 ? 9.711 -5.669 -7.505 1.00 62.25 81 LEU A N 1
ATOM 628 C CA . LEU A 1 81 ? 9.770 -7.040 -6.967 1.00 62.25 81 LEU A CA 1
ATOM 629 C C . LEU A 1 81 ? 9.351 -8.175 -7.926 1.00 62.25 81 LEU A C 1
ATOM 631 O O . LEU A 1 81 ? 9.775 -9.317 -7.757 1.00 62.25 81 LEU A O 1
ATOM 635 N N . ARG A 1 82 ? 8.504 -7.887 -8.922 1.00 53.88 82 ARG A N 1
ATOM 636 C CA . ARG A 1 82 ? 8.119 -8.832 -9.988 1.00 53.88 82 ARG A CA 1
ATOM 637 C C . ARG A 1 82 ? 9.208 -9.018 -11.058 1.00 53.88 82 ARG A C 1
ATOM 639 O O . ARG A 1 82 ? 9.234 -10.076 -11.690 1.00 53.88 82 ARG A O 1
ATOM 646 N N . PHE A 1 83 ? 10.037 -7.996 -11.266 1.00 51.88 83 PHE A N 1
ATOM 647 C CA . PHE A 1 83 ? 11.086 -7.881 -12.287 1.00 51.88 83 PHE A CA 1
ATOM 648 C C . PHE A 1 83 ? 12.507 -7.992 -11.710 1.00 51.88 83 PHE A C 1
ATOM 650 O O . PHE A 1 83 ? 13.450 -8.232 -12.458 1.00 51.88 83 PHE A O 1
ATOM 657 N N . ASP A 1 84 ? 12.650 -7.848 -10.394 1.00 56.97 84 ASP A N 1
ATOM 658 C CA . ASP A 1 84 ? 13.902 -7.949 -9.654 1.00 56.97 84 ASP A CA 1
ATOM 659 C C . ASP A 1 84 ? 14.143 -9.364 -9.098 1.00 56.97 84 ASP A C 1
ATOM 661 O O . ASP A 1 84 ? 13.240 -10.203 -9.024 1.00 56.97 84 ASP A O 1
ATOM 665 N N . HIS A 1 85 ? 15.377 -9.656 -8.681 1.00 60.97 85 HIS A N 1
ATOM 666 C CA . HIS A 1 85 ? 15.732 -10.976 -8.149 1.00 60.97 85 HIS A CA 1
ATOM 667 C C . HIS A 1 85 ? 14.927 -11.302 -6.871 1.00 60.97 85 HIS A C 1
ATOM 669 O O . HIS A 1 85 ? 14.783 -10.457 -5.985 1.00 60.97 85 HIS A O 1
ATOM 675 N N . ASN A 1 86 ? 14.502 -12.566 -6.707 1.00 67.62 86 ASN A N 1
ATOM 676 C CA . ASN A 1 86 ? 13.692 -13.092 -5.582 1.00 67.62 86 ASN A CA 1
ATOM 677 C C . ASN A 1 86 ? 14.205 -12.750 -4.160 1.00 67.62 86 ASN A C 1
ATOM 679 O O . ASN A 1 86 ? 13.519 -13.005 -3.166 1.00 67.62 86 ASN A O 1
ATOM 683 N N . LEU A 1 87 ? 15.423 -12.214 -4.046 1.00 75.19 87 LEU A N 1
ATOM 684 C CA . LEU A 1 87 ? 16.031 -11.744 -2.807 1.00 75.19 87 LEU A CA 1
ATOM 685 C C . LEU A 1 87 ? 15.316 -10.508 -2.243 1.00 75.19 87 LEU A C 1
ATOM 687 O O . LEU A 1 87 ? 15.021 -10.492 -1.049 1.00 75.19 87 LEU A O 1
ATOM 691 N N . PHE A 1 88 ? 14.976 -9.524 -3.082 1.00 73.06 88 PHE A N 1
ATOM 692 C CA . PHE A 1 88 ? 14.247 -8.333 -2.633 1.00 73.06 88 PHE A CA 1
ATOM 693 C C . PHE A 1 88 ? 12.863 -8.712 -2.095 1.00 73.06 88 PHE A C 1
ATOM 695 O O . PHE A 1 88 ? 12.460 -8.248 -1.027 1.00 73.06 88 PHE A O 1
ATOM 702 N N . THR A 1 89 ? 12.193 -9.663 -2.752 1.00 78.31 89 THR A N 1
ATOM 703 C CA . THR A 1 89 ? 10.898 -10.200 -2.307 1.00 78.31 89 THR A CA 1
ATOM 704 C C . THR A 1 89 ? 11.010 -10.924 -0.985 1.00 78.31 89 THR A C 1
ATOM 706 O O . THR A 1 89 ? 10.186 -10.707 -0.099 1.00 78.31 89 THR A O 1
ATOM 709 N N . ARG A 1 90 ? 12.056 -11.733 -0.795 1.00 80.62 90 ARG A N 1
ATOM 710 C CA . ARG A 1 90 ? 12.286 -12.416 0.483 1.00 80.62 90 ARG A CA 1
ATOM 711 C C . ARG A 1 90 ? 12.552 -11.453 1.630 1.00 80.62 90 ARG A C 1
ATOM 713 O O . ARG A 1 90 ? 11.953 -11.632 2.685 1.00 80.62 90 ARG A O 1
ATOM 720 N N . ILE A 1 91 ? 13.408 -10.449 1.439 1.00 85.12 91 ILE A N 1
ATOM 721 C CA . ILE A 1 91 ? 13.729 -9.481 2.498 1.00 85.12 91 ILE A CA 1
ATOM 722 C C . ILE A 1 91 ? 12.481 -8.668 2.858 1.00 85.12 91 ILE A C 1
ATOM 724 O O . ILE A 1 91 ? 12.150 -8.560 4.039 1.00 85.12 91 ILE A O 1
ATOM 728 N N . PHE A 1 92 ? 11.726 -8.195 1.864 1.00 83.31 92 PHE A N 1
ATOM 729 C CA . PHE A 1 92 ? 10.489 -7.450 2.098 1.00 83.31 92 PHE A CA 1
ATOM 730 C C . PHE A 1 92 ? 9.435 -8.279 2.845 1.00 83.31 92 PHE A C 1
ATOM 732 O O . PHE A 1 92 ? 8.914 -7.849 3.874 1.00 83.31 92 PHE A O 1
ATOM 739 N N . VAL A 1 93 ? 9.161 -9.501 2.373 1.00 84.94 93 VAL A N 1
ATOM 740 C CA . VAL A 1 93 ? 8.205 -10.410 3.025 1.00 84.94 93 VAL A CA 1
ATOM 741 C C . VAL A 1 93 ? 8.674 -10.774 4.432 1.00 84.94 93 VAL A C 1
ATOM 743 O O . VAL A 1 93 ? 7.857 -10.807 5.348 1.00 84.94 93 VAL A O 1
ATOM 746 N N . SER A 1 94 ? 9.977 -10.988 4.641 1.00 89.44 94 SER A N 1
ATOM 747 C CA . SER A 1 94 ? 10.517 -11.241 5.979 1.00 89.44 94 SER A CA 1
ATOM 748 C C . SER A 1 94 ? 10.289 -10.057 6.919 1.00 89.44 94 SER A C 1
ATOM 750 O O . SER A 1 94 ? 9.885 -10.270 8.057 1.00 89.44 94 SER A O 1
ATOM 752 N N . GLY A 1 95 ? 10.443 -8.820 6.432 1.00 89.19 95 GLY A N 1
ATOM 753 C CA . GLY A 1 95 ? 10.137 -7.605 7.184 1.00 89.19 95 GLY A CA 1
ATOM 754 C C . GLY A 1 95 ? 8.649 -7.477 7.512 1.00 89.19 95 GLY A C 1
ATOM 755 O O . GLY A 1 95 ? 8.307 -7.151 8.645 1.00 89.19 95 GLY A O 1
ATOM 756 N N . LEU A 1 96 ? 7.760 -7.806 6.566 1.00 89.81 96 LEU A N 1
ATOM 757 C CA . LEU A 1 96 ? 6.310 -7.815 6.794 1.00 89.81 96 LEU A CA 1
ATOM 758 C C . LEU A 1 96 ? 5.914 -8.848 7.861 1.00 89.81 96 LEU A C 1
ATOM 760 O O . LEU A 1 96 ? 5.154 -8.533 8.775 1.00 89.81 96 LEU A O 1
ATOM 764 N N . VAL A 1 97 ? 6.464 -10.063 7.781 1.00 92.94 97 VAL A N 1
ATOM 765 C CA . VAL A 1 97 ? 6.245 -11.123 8.779 1.00 92.94 97 VAL A CA 1
ATOM 766 C C . VAL A 1 97 ? 6.777 -10.700 10.145 1.00 92.94 97 VAL A C 1
ATOM 768 O O . VAL A 1 97 ? 6.089 -10.885 11.147 1.00 92.94 97 VAL A O 1
ATOM 771 N N . LEU A 1 98 ? 7.969 -10.099 10.194 1.00 95.00 98 LEU A N 1
ATOM 772 C CA . LEU A 1 98 ? 8.556 -9.580 11.427 1.00 95.00 98 LEU A CA 1
ATOM 773 C C . LEU A 1 98 ? 7.654 -8.494 12.037 1.00 95.00 98 LEU A C 1
ATOM 775 O O . LEU A 1 98 ? 7.331 -8.566 13.220 1.00 95.00 98 LEU A O 1
ATOM 779 N N . ALA A 1 99 ? 7.195 -7.528 11.238 1.00 93.25 99 ALA A N 1
ATOM 780 C CA . ALA A 1 99 ? 6.328 -6.442 11.693 1.00 93.25 99 ALA A CA 1
ATOM 781 C C . ALA A 1 99 ? 5.019 -6.968 12.300 1.00 93.25 99 ALA A C 1
ATOM 783 O O . ALA A 1 99 ? 4.652 -6.580 13.410 1.00 93.25 99 ALA A O 1
ATOM 784 N N . VAL A 1 100 ? 4.353 -7.902 11.612 1.00 93.81 100 VAL A N 1
ATOM 785 C CA . VAL A 1 100 ? 3.142 -8.560 12.125 1.00 93.81 100 VAL A CA 1
ATOM 786 C C . VAL A 1 100 ? 3.453 -9.367 13.388 1.00 93.81 100 VAL A C 1
ATOM 788 O O . VAL A 1 100 ? 2.709 -9.291 14.363 1.00 93.81 100 VAL A O 1
ATOM 791 N N . GLY A 1 101 ? 4.566 -10.104 13.409 1.00 95.25 101 GLY A N 1
ATOM 792 C CA . GLY A 1 101 ? 4.992 -10.896 14.562 1.00 95.25 101 GLY A CA 1
ATOM 793 C C . GLY A 1 101 ? 5.239 -10.044 15.806 1.00 95.25 101 GLY A C 1
ATOM 794 O O . GLY A 1 101 ? 4.692 -10.340 16.866 1.00 95.25 101 GLY A O 1
ATOM 795 N N . VAL A 1 102 ? 6.000 -8.953 15.678 1.00 95.25 102 VAL A N 1
ATOM 796 C CA . VAL A 1 102 ? 6.248 -8.007 16.778 1.00 95.25 102 VAL A CA 1
ATOM 797 C C . VAL A 1 102 ? 4.940 -7.395 17.252 1.00 95.25 102 VAL A C 1
ATOM 799 O O . VAL A 1 102 ? 4.685 -7.411 18.451 1.00 95.25 102 VAL A O 1
ATOM 802 N N . TYR A 1 103 ? 4.081 -6.941 16.336 1.00 93.94 103 TYR A N 1
ATOM 803 C CA . TYR A 1 103 ? 2.773 -6.389 16.689 1.00 93.94 103 TYR A CA 1
ATOM 804 C C . TYR A 1 103 ? 1.931 -7.371 17.520 1.00 93.94 103 TYR A C 1
ATOM 806 O O . TYR A 1 103 ? 1.404 -6.997 18.570 1.00 93.94 103 TYR A O 1
ATOM 814 N N . LEU A 1 104 ? 1.853 -8.641 17.106 1.00 94.19 104 LEU A N 1
ATOM 815 C CA . LEU A 1 104 ? 1.131 -9.683 17.844 1.00 94.19 104 LEU A CA 1
ATOM 816 C C . LEU A 1 104 ? 1.749 -9.965 19.217 1.00 94.19 104 LEU A C 1
ATOM 818 O O . LEU A 1 104 ? 1.014 -10.135 20.193 1.00 94.19 104 LEU A O 1
ATOM 822 N N . VAL A 1 105 ? 3.081 -9.995 19.315 1.00 94.31 105 VAL A N 1
ATOM 823 C CA . VAL A 1 105 ? 3.788 -10.163 20.593 1.00 94.31 105 VAL A CA 1
ATOM 824 C C . VAL A 1 105 ? 3.457 -9.010 21.533 1.00 94.31 105 VAL A C 1
ATOM 826 O O . VAL A 1 105 ? 3.065 -9.250 22.673 1.00 94.31 105 VAL A O 1
ATOM 829 N N . THR A 1 106 ? 3.544 -7.766 21.062 1.00 93.06 106 THR A N 1
ATOM 830 C CA . THR A 1 106 ? 3.222 -6.587 21.874 1.00 93.06 106 THR A CA 1
ATOM 831 C C . THR A 1 106 ? 1.759 -6.598 22.322 1.00 93.06 106 THR A C 1
ATOM 833 O O . THR A 1 106 ? 1.479 -6.373 23.498 1.00 93.06 106 THR A O 1
ATOM 836 N N . LEU A 1 107 ? 0.828 -6.932 21.421 1.00 92.12 107 LEU A N 1
ATOM 837 C CA . LEU A 1 107 ? -0.599 -7.036 21.733 1.00 92.12 107 LEU A CA 1
ATOM 838 C C . LEU A 1 107 ? -0.886 -8.134 22.770 1.00 92.12 107 LEU A C 1
ATOM 840 O O . LEU A 1 107 ? -1.680 -7.929 23.687 1.00 92.12 107 LEU A O 1
ATOM 844 N N . THR A 1 108 ? -0.203 -9.276 22.668 1.00 91.69 108 THR A N 1
ATOM 845 C CA . THR A 1 108 ? -0.317 -10.367 23.647 1.00 91.69 108 THR A CA 1
ATOM 846 C C . THR A 1 108 ? 0.235 -9.944 25.006 1.00 91.69 108 THR A C 1
ATOM 848 O O . THR A 1 108 ? -0.432 -10.163 26.014 1.00 91.69 108 THR A O 1
ATOM 851 N N . THR A 1 109 ? 1.394 -9.281 25.047 1.00 92.06 109 THR A N 1
ATOM 852 C CA . THR A 1 109 ? 1.981 -8.750 26.286 1.00 92.06 109 THR A CA 1
ATOM 853 C C . THR A 1 109 ? 1.045 -7.753 26.966 1.00 92.06 109 THR A C 1
ATOM 855 O O . THR A 1 109 ? 0.783 -7.903 28.154 1.00 92.06 109 THR A O 1
ATOM 858 N N . PHE A 1 110 ? 0.476 -6.788 26.234 1.00 87.00 110 PHE A N 1
ATOM 859 C CA . PHE A 1 110 ? -0.473 -5.827 26.810 1.00 87.00 110 PHE A CA 1
ATOM 860 C C . PHE A 1 110 ? -1.788 -6.464 27.267 1.00 87.00 110 PHE A C 1
ATOM 862 O O . PHE A 1 110 ? -2.363 -6.003 28.243 1.00 87.00 110 PHE A O 1
ATOM 869 N N . LYS A 1 111 ? -2.261 -7.530 26.612 1.00 80.25 111 LYS A N 1
ATOM 870 C CA . LYS A 1 111 ? -3.453 -8.266 27.063 1.00 80.25 111 LYS A CA 1
ATOM 871 C C . LYS A 1 111 ? -3.180 -9.137 28.301 1.00 80.25 111 LYS A C 1
ATOM 873 O O . LYS A 1 111 ? -4.102 -9.400 29.060 1.00 80.25 111 LYS A O 1
ATOM 878 N N . PHE A 1 112 ? -1.952 -9.628 28.477 1.00 73.44 112 PHE A N 1
ATOM 879 C CA . PHE A 1 112 ? -1.568 -10.479 29.612 1.00 73.44 112 PHE A CA 1
ATOM 880 C C . PHE A 1 112 ? -1.087 -9.697 30.844 1.00 73.44 112 PHE A C 1
ATOM 882 O O . PHE A 1 112 ? -1.208 -10.207 31.953 1.00 73.44 112 PHE A O 1
ATOM 889 N N . PHE A 1 113 ? -0.523 -8.502 30.658 1.00 67.38 113 PHE A N 1
ATOM 890 C CA . PHE A 1 113 ? -0.024 -7.631 31.733 1.00 67.38 113 PHE A CA 1
ATOM 891 C C . PHE A 1 113 ? -0.904 -6.394 31.990 1.00 67.38 113 PHE A C 1
ATOM 893 O O . PHE A 1 113 ? -0.552 -5.579 32.844 1.00 67.38 113 PHE A O 1
ATOM 900 N N . GLY A 1 114 ? -2.000 -6.239 31.244 1.00 52.28 114 GLY A N 1
ATOM 901 C CA . GLY A 1 114 ? -3.005 -5.184 31.411 1.00 52.28 114 GLY A CA 1
ATOM 902 C C . GLY A 1 114 ? -4.249 -5.657 32.144 1.00 52.28 114 GLY A C 1
ATOM 903 O O . GLY A 1 114 ? -4.546 -6.871 32.089 1.00 52.28 114 GLY A O 1
#

Sequence (114 aa):
MSAESTAAARHDEYQAQTEHEAADHPSDRSYVGIALVLGVLTAAEVATFYFEEELGALLIPALIVMMIVKFFLVIMWFMHLRFDHNLFTRIFVSGLVLAVGVYLVTLTTFKFFG

Secondary structure (DSSP, 8-state):
-HHHHHHHHHHHHHHHHHHTSSS---SHHHHHHHHHHHHHHHHHHHHHHHTHHHHGGGHHHHHHHHHHHHHHHIIIIIT-TTTS-HHHHHHHHHHHHHHHHHHHHHHHHHHHH-

pLDDT: mean 74.65, std 14.51, range [48.19, 95.25]

Mean predicted aligned error: 13.92 Å